Protein AF-A0A970BD13-F1 (afdb_monomer)

Foldseek 3Di:
DPVVVVVVVVVVVVVVVDDDDPDLVPDPDDDDDFDPPDPVRVVVVVVVVVVSVD

Secondary structure (DSSP, 8-state):
--HHHHHHHHHHHHTTT----S-GGG-S-------TT-HHHHHHHHHHHHHHH-

Structure (mmCIF, N/CA/C/O backbone):
data_AF-A0A970BD13-F1
#
_entry.id   AF-A0A970BD13-F1
#
loop_
_atom_site.group_PDB
_atom_site.id
_atom_site.type_symbol
_atom_site.label_atom_id
_atom_site.label_alt_id
_atom_site.label_comp_id
_atom_site.label_asym_id
_atom_site.label_entity_id
_atom_site.label_seq_id
_atom_site.pdbx_PDB_ins_code
_atom_site.Cartn_x
_atom_site.Cartn_y
_atom_site.Cartn_z
_atom_site.occupancy
_atom_site.B_iso_or_equiv
_atom_site.auth_seq_id
_atom_site.auth_comp_id
_atom_site.auth_asym_id
_atom_site.auth_atom_id
_atom_site.pdbx_PDB_model_num
ATOM 1 N N . MET A 1 1 ? 4.398 3.664 -11.882 1.00 56.41 1 MET A N 1
ATOM 2 C CA . MET A 1 1 ? 3.730 3.003 -10.746 1.00 56.41 1 MET A CA 1
ATOM 3 C C . MET A 1 1 ? 3.523 1.564 -11.165 1.00 56.41 1 MET A C 1
ATOM 5 O O . MET A 1 1 ? 3.036 1.373 -12.274 1.00 56.41 1 MET A O 1
ATOM 9 N N . ASN A 1 2 ? 3.975 0.582 -10.386 1.00 65.69 2 ASN A N 1
ATOM 10 C CA . ASN A 1 2 ? 3.759 -0.817 -10.752 1.00 65.69 2 ASN A CA 1
ATOM 11 C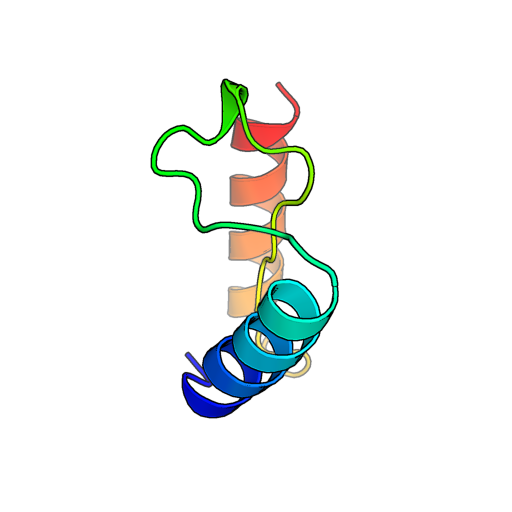 C . ASN A 1 2 ? 2.341 -1.221 -10.322 1.00 65.69 2 ASN A C 1
ATOM 13 O O . ASN A 1 2 ? 2.129 -1.636 -9.189 1.00 65.69 2 ASN A O 1
ATOM 17 N N . VAL A 1 3 ? 1.358 -0.960 -11.190 1.00 74.56 3 VAL A N 1
ATOM 18 C CA . VAL A 1 3 ? -0.074 -1.195 -10.916 1.00 74.56 3 VAL A CA 1
ATOM 19 C C . VAL A 1 3 ? -0.331 -2.666 -10.579 1.00 74.56 3 VAL A C 1
ATOM 21 O O . VAL A 1 3 ? -1.083 -2.947 -9.654 1.00 74.56 3 VAL A O 1
ATOM 24 N N . ALA A 1 4 ? 0.389 -3.581 -11.234 1.00 81.44 4 ALA A N 1
ATOM 25 C CA . ALA A 1 4 ? 0.270 -5.018 -11.008 1.00 81.44 4 ALA A CA 1
ATOM 26 C C . ALA A 1 4 ? 0.622 -5.436 -9.567 1.00 81.44 4 ALA A C 1
ATOM 28 O O . ALA A 1 4 ? -0.072 -6.264 -8.978 1.00 81.44 4 ALA A O 1
ATOM 29 N N . ASP A 1 5 ? 1.658 -4.836 -8.964 1.00 85.25 5 ASP A N 1
ATOM 30 C CA . ASP A 1 5 ? 2.026 -5.125 -7.569 1.00 85.25 5 ASP A CA 1
ATOM 31 C C . ASP A 1 5 ? 0.915 -4.670 -6.615 1.00 85.25 5 ASP A C 1
ATOM 33 O O . ASP A 1 5 ? 0.561 -5.374 -5.671 1.00 85.25 5 ASP A O 1
ATOM 37 N N . SER A 1 6 ? 0.335 -3.495 -6.879 1.00 87.62 6 SER A N 1
ATOM 38 C CA . SER A 1 6 ? -0.758 -2.947 -6.073 1.00 87.62 6 SER A CA 1
ATOM 39 C C . SER A 1 6 ? -2.027 -3.793 -6.172 1.00 87.62 6 SER A C 1
ATOM 41 O O . SER A 1 6 ? -2.650 -4.057 -5.147 1.00 87.62 6 SER A O 1
ATOM 43 N N . GLU A 1 7 ? -2.382 -4.261 -7.369 1.00 89.31 7 GLU A N 1
ATOM 44 C CA . GLU A 1 7 ? -3.519 -5.169 -7.578 1.00 89.31 7 GLU A CA 1
ATOM 45 C C . GLU A 1 7 ? -3.300 -6.519 -6.887 1.00 89.31 7 GLU A C 1
ATOM 47 O O . GLU A 1 7 ? -4.199 -7.027 -6.218 1.00 89.31 7 GLU A O 1
ATOM 52 N N . THR A 1 8 ? -2.086 -7.069 -6.977 1.00 91.12 8 THR A N 1
ATOM 53 C CA . THR A 1 8 ? -1.734 -8.341 -6.329 1.00 91.12 8 THR A CA 1
ATOM 54 C C . THR A 1 8 ? -1.890 -8.253 -4.812 1.00 91.12 8 THR A C 1
ATOM 56 O O . THR A 1 8 ? -2.514 -9.119 -4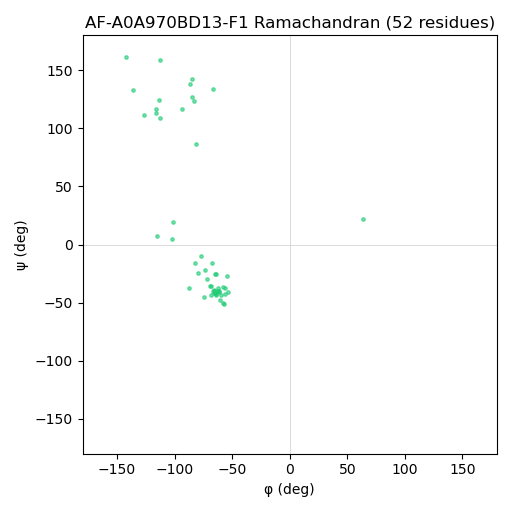.198 1.00 91.12 8 THR A O 1
ATOM 59 N N . VAL A 1 9 ? -1.355 -7.198 -4.190 1.00 91.62 9 VAL A N 1
ATOM 60 C CA . VAL A 1 9 ? -1.470 -7.013 -2.736 1.00 91.62 9 VAL A CA 1
ATOM 61 C C . VAL A 1 9 ? -2.921 -6.750 -2.328 1.00 91.62 9 VAL A C 1
ATOM 63 O O . VAL A 1 9 ? -3.377 -7.309 -1.332 1.00 91.62 9 VAL A O 1
ATOM 66 N N . ALA A 1 10 ? -3.671 -5.964 -3.104 1.00 90.81 10 ALA A N 1
ATOM 67 C CA . ALA A 1 10 ? -5.082 -5.712 -2.822 1.00 90.81 10 ALA A CA 1
ATOM 68 C C . ALA A 1 10 ? -5.933 -6.990 -2.877 1.00 90.81 10 ALA A C 1
ATOM 70 O O . ALA A 1 10 ? -6.769 -7.203 -2.001 1.00 90.81 10 ALA A O 1
ATOM 71 N N . ALA A 1 11 ? -5.678 -7.882 -3.839 1.00 92.06 11 ALA A N 1
ATOM 72 C CA . ALA A 1 11 ? -6.355 -9.176 -3.914 1.00 92.06 11 ALA A CA 1
ATOM 73 C C . ALA A 1 11 ? -6.086 -10.038 -2.667 1.00 92.06 11 ALA A C 1
ATOM 75 O O . ALA A 1 11 ? -7.004 -10.653 -2.128 1.00 92.06 11 ALA A O 1
ATOM 76 N N . ILE A 1 12 ? -4.846 -10.046 -2.164 1.00 94.25 12 ILE A N 1
ATOM 77 C CA . ILE A 1 12 ? -4.485 -10.768 -0.933 1.00 94.25 12 ILE A CA 1
ATOM 78 C C . ILE A 1 12 ? -5.222 -10.189 0.281 1.00 94.25 12 ILE A C 1
ATOM 80 O O . ILE A 1 12 ? -5.723 -10.948 1.109 1.00 94.25 12 ILE A O 1
ATOM 84 N N . LEU A 1 13 ? -5.291 -8.861 0.388 1.00 94.31 13 LEU A N 1
ATOM 85 C CA . LEU A 1 13 ? -5.987 -8.178 1.480 1.00 94.31 13 LEU A CA 1
ATOM 86 C C . LEU A 1 13 ? -7.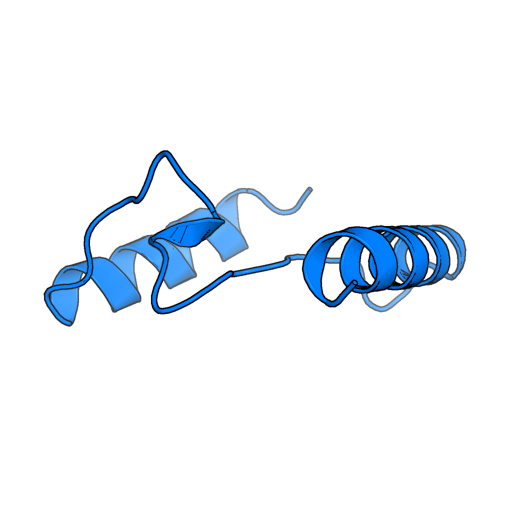500 -8.430 1.435 1.00 94.31 13 LEU A C 1
ATOM 88 O O . LEU A 1 13 ? -8.095 -8.699 2.474 1.00 94.31 13 LEU A O 1
ATOM 92 N N . SER A 1 14 ? -8.098 -8.459 0.244 1.00 92.75 14 SER A N 1
ATOM 93 C CA . SER A 1 14 ? -9.516 -8.794 0.072 1.00 92.75 14 SER A CA 1
ATOM 94 C C . SER A 1 14 ? -9.846 -10.219 0.540 1.00 92.75 14 SER A C 1
ATOM 96 O O . SER A 1 14 ? -10.868 -10.430 1.183 1.00 92.75 14 SER A O 1
ATOM 98 N N 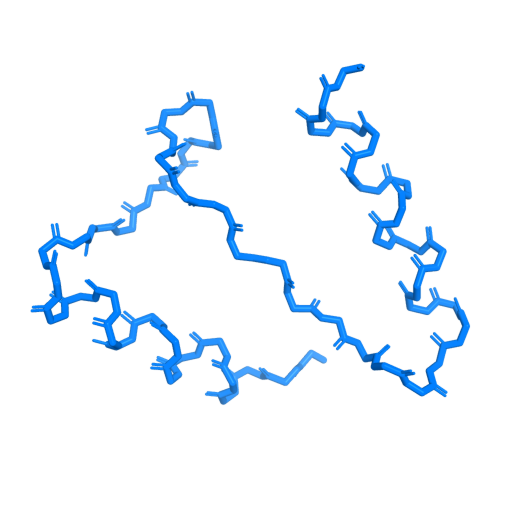. VAL A 1 15 ? -8.950 -11.193 0.326 1.00 95.81 15 VAL A N 1
ATOM 99 C CA . VAL A 1 15 ? 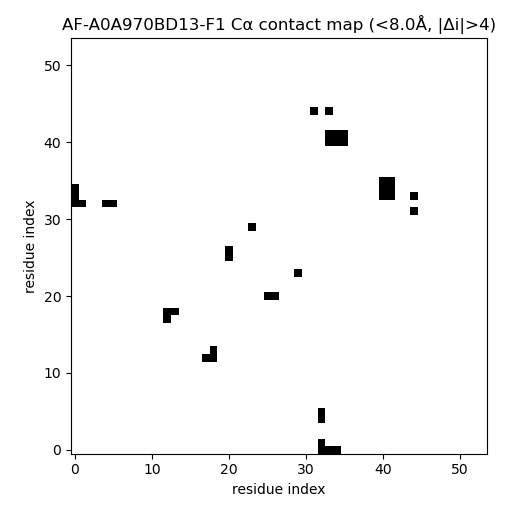-9.091 -12.570 0.861 1.00 95.81 15 VAL A CA 1
ATOM 100 C C . VAL A 1 15 ? -8.978 -12.622 2.395 1.00 95.81 15 VAL A C 1
ATOM 102 O O . VAL A 1 15 ? -9.337 -13.621 3.017 1.00 95.81 15 VAL A O 1
ATOM 105 N N . LYS A 1 16 ? -8.457 -11.563 3.018 1.00 94.69 16 LYS A N 1
ATOM 106 C CA . LYS A 1 16 ? -8.310 -11.411 4.471 1.00 94.69 16 LYS A CA 1
ATOM 107 C C . LYS A 1 16 ? -9.391 -10.513 5.082 1.00 94.69 16 LYS A C 1
ATOM 109 O O . LYS A 1 16 ? -9.182 -10.019 6.184 1.00 94.69 16 LYS A O 1
ATOM 114 N N . ASP A 1 17 ? -10.501 -10.314 4.371 1.00 95.44 17 ASP A N 1
ATOM 115 C CA . ASP A 1 17 ? -11.648 -9.501 4.793 1.00 95.44 17 ASP A CA 1
ATOM 116 C C . ASP A 1 17 ? -11.327 -8.005 4.983 1.00 95.44 17 ASP A C 1
ATOM 118 O O . ASP A 1 17 ? -12.043 -7.293 5.684 1.00 95.44 17 ASP A O 1
ATOM 122 N N . PHE A 1 18 ? -10.261 -7.503 4.346 1.00 95.44 18 PHE A N 1
ATOM 123 C CA . PHE A 1 18 ? -10.039 -6.062 4.233 1.00 95.44 18 PHE A CA 1
ATOM 124 C C . PHE A 1 18 ? -10.797 -5.496 3.035 1.00 95.44 18 PHE A C 1
ATOM 126 O O . PHE A 1 18 ? -10.823 -6.084 1.951 1.00 95.44 18 PHE A O 1
ATOM 133 N N . GLU A 1 19 ? -11.332 -4.296 3.217 1.00 93.69 19 GLU A N 1
ATOM 134 C CA . GLU A 1 19 ? -12.038 -3.550 2.184 1.00 93.69 19 GLU A CA 1
ATOM 135 C C . GLU A 1 19 ? -11.258 -2.297 1.782 1.00 93.69 19 GLU A C 1
ATOM 137 O O . GLU A 1 19 ? -10.395 -1.798 2.511 1.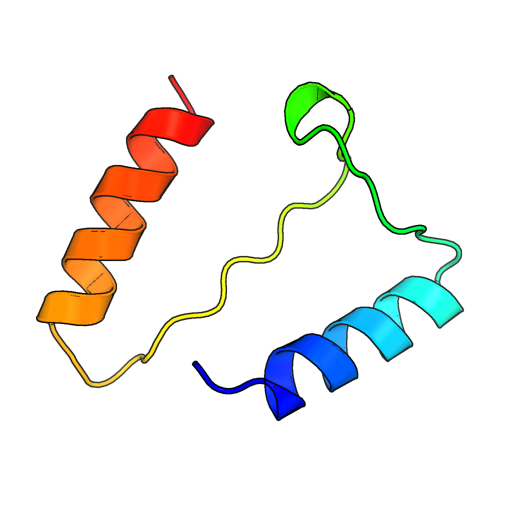00 93.69 19 GLU A O 1
ATOM 142 N N . TYR A 1 20 ? -11.557 -1.781 0.591 1.00 92.25 20 TYR A N 1
ATOM 143 C CA . TYR A 1 20 ? -11.024 -0.492 0.172 1.00 92.25 20 TYR A CA 1
ATOM 144 C C . TYR A 1 20 ? -11.601 0.621 1.043 1.00 92.25 20 TYR A C 1
ATOM 146 O O . TYR A 1 20 ? -12.806 0.687 1.271 1.00 92.25 20 TYR A O 1
ATOM 154 N N . CYS A 1 21 ? -10.727 1.517 1.495 1.00 93.88 21 CYS A N 1
ATOM 155 C CA . CYS A 1 21 ? -11.103 2.671 2.291 1.00 93.88 21 CYS A CA 1
ATOM 156 C C . CYS A 1 21 ? -10.839 3.957 1.503 1.00 93.88 21 CYS A C 1
ATOM 158 O O . CYS A 1 21 ? -9.711 4.200 1.066 1.00 93.88 21 CYS A O 1
ATOM 160 N 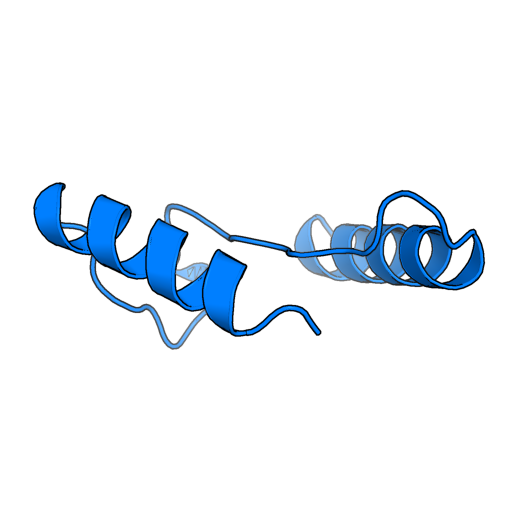N . ASP A 1 22 ? -11.873 4.783 1.346 1.00 91.81 22 ASP A N 1
ATOM 161 C CA . ASP A 1 22 ? -11.787 6.064 0.634 1.00 91.81 22 ASP A CA 1
ATOM 162 C C . ASP A 1 22 ? -11.236 7.203 1.510 1.00 91.81 22 ASP A C 1
ATOM 164 O O . ASP A 1 22 ? -10.813 8.239 0.993 1.00 91.81 22 ASP A O 1
ATOM 168 N N . ASP A 1 23 ? -11.212 7.021 2.835 1.00 92.31 23 ASP A N 1
ATOM 169 C CA . ASP A 1 23 ? -10.651 7.983 3.784 1.00 92.31 23 ASP A CA 1
ATOM 170 C C . ASP A 1 23 ? -9.448 7.384 4.514 1.00 92.31 23 ASP A C 1
ATOM 172 O O . ASP A 1 23 ? -9.571 6.501 5.360 1.00 92.31 23 ASP A O 1
ATOM 176 N N . ILE A 1 24 ? -8.270 7.942 4.239 1.00 89.12 24 ILE A N 1
ATOM 177 C CA . ILE A 1 24 ? -7.004 7.537 4.855 1.00 89.12 24 ILE A CA 1
ATOM 178 C C . ILE A 1 24 ? -7.031 7.572 6.391 1.00 89.12 24 ILE A C 1
ATOM 180 O O . ILE A 1 24 ? -6.292 6.824 7.024 1.00 89.12 24 ILE A O 1
ATOM 184 N N . LYS A 1 25 ? -7.873 8.415 7.004 1.00 90.06 25 LYS A N 1
ATOM 185 C CA . LYS A 1 25 ? -7.991 8.520 8.468 1.00 90.06 25 LYS A CA 1
ATOM 186 C C . LYS A 1 25 ? -8.725 7.340 9.098 1.00 90.06 25 LYS A C 1
ATOM 188 O O . LYS A 1 25 ? -8.546 7.096 10.287 1.00 90.06 25 LYS A O 1
ATOM 193 N N . ASN A 1 26 ? -9.537 6.640 8.311 1.00 92.69 26 ASN A N 1
ATOM 194 C CA . ASN A 1 26 ? -10.312 5.480 8.744 1.00 92.69 26 ASN A CA 1
ATOM 195 C C . ASN A 1 26 ? -9.671 4.160 8.284 1.00 92.69 26 ASN A C 1
ATOM 197 O O . ASN A 1 26 ? -10.264 3.103 8.467 1.00 92.69 26 ASN A O 1
ATOM 201 N N . ALA A 1 27 ? -8.491 4.213 7.659 1.00 93.62 27 ALA A N 1
ATOM 202 C CA . ALA A 1 27 ? -7.816 3.039 7.134 1.00 93.62 27 ALA A CA 1
ATOM 203 C C . ALA A 1 27 ? -6.982 2.339 8.218 1.00 93.62 27 ALA A C 1
ATOM 205 O O . ALA A 1 27 ? -6.093 2.948 8.814 1.00 93.62 27 ALA A O 1
ATOM 206 N N . ASP A 1 28 ? -7.197 1.034 8.400 1.00 92.56 28 ASP A N 1
ATOM 207 C CA . ASP A 1 28 ? -6.352 0.198 9.268 1.00 92.56 28 ASP A CA 1
ATOM 208 C C . ASP A 1 28 ? -4.966 -0.064 8.655 1.00 92.56 28 ASP A C 1
ATOM 210 O O . ASP A 1 28 ? -3.976 -0.261 9.362 1.00 92.56 28 ASP A O 1
ATOM 214 N N . ILE A 1 29 ? -4.888 -0.084 7.320 1.00 91.50 29 ILE A N 1
ATOM 215 C CA . ILE A 1 29 ? -3.668 -0.358 6.555 1.00 91.50 29 ILE A CA 1
ATOM 216 C C . ILE A 1 29 ? -3.555 0.637 5.400 1.00 91.50 29 ILE A C 1
ATOM 218 O O . ILE A 1 29 ? -4.487 0.825 4.623 1.00 91.50 29 ILE A O 1
ATOM 222 N N . ILE A 1 30 ? -2.364 1.219 5.238 1.00 90.44 30 ILE A N 1
ATOM 223 C CA . ILE A 1 30 ? -2.017 2.078 4.101 1.00 90.44 30 ILE A CA 1
ATOM 224 C C . ILE A 1 30 ? -0.893 1.409 3.306 1.00 90.44 30 ILE A C 1
ATOM 226 O O . ILE A 1 30 ? 0.222 1.242 3.804 1.00 90.44 30 ILE A O 1
ATOM 230 N N . LEU A 1 31 ? -1.168 1.055 2.048 1.00 89.25 31 LEU A N 1
ATOM 231 C CA . LEU A 1 31 ? -0.170 0.504 1.130 1.00 89.25 31 LEU A CA 1
ATOM 232 C C . LEU A 1 31 ? 0.459 1.617 0.284 1.00 89.25 31 LEU A C 1
ATOM 234 O O . LEU A 1 31 ? -0.207 2.238 -0.545 1.00 89.25 31 LEU A O 1
ATOM 238 N N . ILE A 1 32 ? 1.766 1.831 0.439 1.00 87.62 32 ILE A N 1
ATOM 239 C CA . ILE A 1 32 ? 2.535 2.772 -0.383 1.00 87.62 32 ILE A CA 1
ATOM 240 C C . ILE A 1 32 ? 3.510 1.979 -1.250 1.00 87.62 32 ILE A C 1
ATOM 242 O O . ILE A 1 32 ? 4.494 1.442 -0.748 1.00 87.62 32 ILE A O 1
ATOM 246 N N . ASN A 1 33 ? 3.253 1.920 -2.559 1.00 87.38 33 ASN A N 1
ATOM 247 C CA . ASN A 1 33 ? 4.205 1.344 -3.508 1.00 87.38 33 ASN A CA 1
ATOM 248 C C . ASN A 1 33 ? 5.216 2.405 -3.962 1.00 87.38 33 ASN A C 1
ATOM 250 O O . ASN A 1 33 ? 4.867 3.560 -4.216 1.00 87.38 33 ASN A O 1
ATOM 254 N N . THR A 1 34 ? 6.484 2.013 -4.047 1.00 87.06 34 THR A 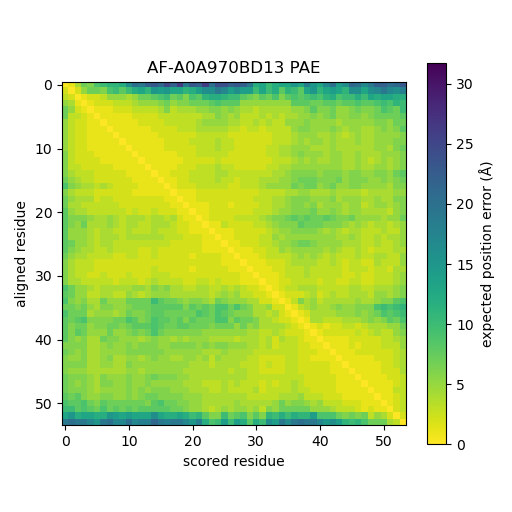N 1
ATOM 255 C CA . THR A 1 34 ? 7.556 2.855 -4.576 1.00 87.06 34 THR A CA 1
ATOM 256 C C . THR A 1 34 ? 8.535 2.034 -5.392 1.00 87.06 34 THR A C 1
ATOM 258 O O . THR A 1 34 ? 8.601 0.813 -5.283 1.00 87.06 34 THR A O 1
ATOM 261 N N . CYS A 1 35 ? 9.305 2.720 -6.228 1.00 85.94 35 CYS A N 1
ATOM 262 C CA . CYS A 1 35 ? 10.428 2.123 -6.924 1.00 85.94 35 CYS A CA 1
ATOM 263 C C . CYS A 1 35 ? 11.647 2.116 -5.995 1.00 85.94 35 CYS A C 1
ATOM 265 O O . CYS A 1 35 ? 12.068 3.174 -5.538 1.00 85.94 35 CYS A O 1
ATOM 267 N N . SER A 1 36 ? 12.228 0.940 -5.759 1.00 80.62 36 SER A N 1
ATOM 268 C CA . SER A 1 36 ? 13.379 0.751 -4.862 1.00 80.62 36 SER A CA 1
ATOM 269 C C . SER A 1 36 ? 14.728 1.180 -5.446 1.00 80.62 36 SER A C 1
ATOM 271 O O . SER A 1 36 ? 15.715 1.213 -4.727 1.00 80.62 36 SER A O 1
ATOM 273 N N . VAL A 1 37 ? 14.794 1.484 -6.746 1.00 85.25 37 VAL A N 1
ATOM 274 C CA . VAL A 1 37 ? 16.062 1.736 -7.462 1.00 85.25 37 VAL A CA 1
ATOM 275 C C . VAL A 1 37 ? 16.200 3.172 -7.972 1.00 85.25 37 VAL A C 1
ATOM 277 O O . VAL A 1 37 ? 17.096 3.468 -8.758 1.00 85.25 37 VAL A O 1
ATOM 280 N N . ARG A 1 38 ? 15.274 4.066 -7.605 1.00 87.69 38 ARG A N 1
ATOM 281 C CA . ARG A 1 38 ? 15.281 5.470 -8.039 1.00 87.69 38 ARG A CA 1
ATOM 282 C C . ARG A 1 38 ? 15.215 6.395 -6.827 1.00 87.69 38 ARG A C 1
ATOM 284 O O . ARG A 1 38 ? 14.142 6.532 -6.245 1.00 87.69 38 ARG A O 1
ATOM 291 N N . ASP A 1 39 ? 16.294 7.123 -6.552 1.00 87.19 39 ASP A N 1
ATOM 292 C CA . ASP A 1 39 ? 16.399 8.058 -5.414 1.00 87.19 39 ASP A CA 1
ATOM 293 C C . ASP A 1 39 ? 15.258 9.089 -5.374 1.00 87.19 39 ASP A C 1
ATOM 295 O O . ASP A 1 39 ? 14.653 9.348 -4.335 1.00 87.19 39 ASP A O 1
ATOM 299 N N . ASN A 1 40 ? 14.871 9.631 -6.534 1.00 88.94 40 ASN A N 1
ATOM 300 C CA . ASN A 1 40 ? 13.757 10.582 -6.623 1.00 88.94 40 ASN A CA 1
ATOM 301 C C . ASN A 1 40 ? 12.399 9.976 -6.234 1.00 88.94 40 ASN A C 1
ATOM 303 O O . ASN A 1 40 ? 11.479 10.719 -5.893 1.00 88.94 40 ASN A O 1
ATOM 307 N N . ALA A 1 41 ? 12.226 8.657 -6.354 1.00 86.50 41 ALA A N 1
ATOM 308 C CA . ALA A 1 41 ? 11.012 7.994 -5.891 1.00 86.50 41 ALA A CA 1
ATOM 309 C C . ALA A 1 41 ? 11.019 7.910 -4.362 1.00 86.50 41 ALA A C 1
ATOM 311 O O . ALA A 1 41 ? 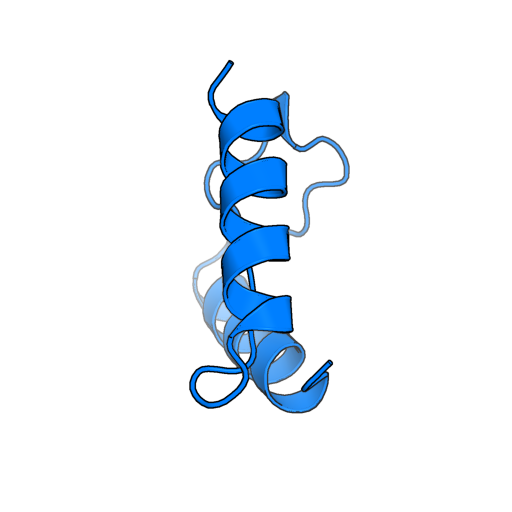10.029 8.279 -3.738 1.00 86.50 41 ALA A O 1
ATOM 312 N N . GLU A 1 42 ? 12.148 7.530 -3.766 1.00 86.75 42 GLU A N 1
ATOM 313 C CA . GLU A 1 42 ? 12.313 7.458 -2.315 1.00 86.75 42 GLU A CA 1
ATOM 314 C C . GLU A 1 42 ? 12.040 8.806 -1.629 1.00 86.75 42 GLU A C 1
ATOM 316 O O . GLU A 1 42 ? 11.192 8.881 -0.740 1.00 86.75 42 GLU A O 1
ATOM 321 N N . GLN A 1 43 ? 12.658 9.893 -2.104 1.00 88.06 43 GLN A N 1
ATOM 322 C CA . GLN A 1 43 ? 12.444 11.240 -1.551 1.00 88.06 43 GLN A CA 1
ATOM 323 C C . GLN A 1 43 ? 10.965 11.660 -1.570 1.00 88.06 43 GLN A C 1
ATOM 325 O O . GLN A 1 43 ? 10.463 12.285 -0.636 1.00 88.06 43 GLN A O 1
ATOM 330 N N . LYS A 1 44 ? 10.222 11.281 -2.619 1.00 89.50 44 LYS A N 1
ATOM 331 C CA . LYS A 1 44 ? 8.780 11.554 -2.700 1.00 89.50 44 LYS A CA 1
ATOM 332 C C . LYS A 1 44 ? 7.978 10.758 -1.676 1.00 89.50 44 LYS A C 1
ATOM 334 O O . LYS A 1 44 ? 6.986 11.284 -1.175 1.00 89.50 44 LYS A O 1
ATOM 339 N N . ILE A 1 45 ? 8.372 9.517 -1.381 1.00 90.00 45 ILE A N 1
ATOM 340 C CA . ILE A 1 45 ? 7.698 8.706 -0.361 1.00 90.00 45 ILE A CA 1
ATOM 341 C C . ILE A 1 45 ? 7.941 9.290 1.022 1.00 90.00 45 ILE A C 1
ATOM 343 O O . ILE A 1 45 ? 6.973 9.407 1.765 1.00 90.00 45 ILE A O 1
ATOM 347 N N . TRP A 1 46 ? 9.168 9.707 1.343 1.00 89.69 46 TRP A N 1
ATOM 348 C CA . TRP A 1 46 ? 9.469 10.329 2.636 1.00 89.69 46 TRP A CA 1
ATOM 349 C C . TRP A 1 46 ? 8.610 11.565 2.884 1.00 89.69 46 TRP A C 1
ATOM 351 O O . TRP A 1 46 ? 7.868 11.602 3.861 1.00 89.69 46 TRP A O 1
ATOM 361 N N . ASN A 1 47 ? 8.571 12.487 1.918 1.00 88.69 47 ASN A N 1
ATOM 362 C CA . ASN A 1 47 ? 7.689 13.651 2.001 1.00 88.69 47 ASN A CA 1
ATOM 363 C C . ASN A 1 47 ? 6.223 13.243 2.193 1.00 88.69 47 ASN A C 1
ATOM 365 O O . ASN A 1 47 ? 5.504 13.849 2.979 1.00 88.69 47 ASN A O 1
ATOM 369 N N . LYS A 1 48 ? 5.744 12.219 1.477 1.00 88.19 48 LYS A N 1
ATOM 370 C CA . LYS A 1 48 ? 4.351 11.768 1.592 1.00 88.19 48 LYS A CA 1
ATOM 371 C C . LYS A 1 48 ? 4.062 11.109 2.945 1.00 88.19 48 LYS A C 1
ATOM 373 O O . LYS A 1 48 ? 2.968 11.287 3.466 1.00 88.19 48 LYS A O 1
ATOM 378 N N . LEU A 1 49 ? 5.024 10.380 3.508 1.00 89.25 49 LEU A N 1
ATOM 379 C CA . LEU A 1 49 ? 4.931 9.781 4.838 1.00 89.25 49 LEU A CA 1
ATOM 380 C C . LEU A 1 49 ? 4.855 10.846 5.929 1.00 89.25 49 LEU A C 1
ATOM 382 O O . LEU A 1 49 ? 4.038 10.679 6.828 1.00 89.25 49 LEU A O 1
ATOM 386 N N . ASP A 1 50 ? 5.616 11.935 5.825 1.00 89.00 50 ASP A N 1
ATOM 387 C CA . ASP A 1 50 ? 5.531 13.049 6.780 1.00 89.00 50 ASP A CA 1
ATOM 388 C C . ASP A 1 50 ? 4.119 13.657 6.793 1.00 89.00 50 ASP A C 1
ATOM 390 O O . ASP A 1 50 ? 3.525 13.826 7.851 1.00 89.00 50 ASP A O 1
ATOM 394 N N . HIS A 1 51 ? 3.501 13.855 5.621 1.00 84.69 51 HIS A N 1
ATOM 395 C CA . HIS A 1 51 ? 2.115 14.344 5.533 1.00 84.69 51 HIS A CA 1
ATOM 396 C C . HIS A 1 51 ? 1.071 13.373 6.111 1.00 84.69 51 HIS A C 1
ATOM 398 O O . HIS A 1 51 ? -0.025 13.803 6.467 1.00 84.69 51 HIS A O 1
ATOM 404 N N . ILE A 1 52 ? 1.369 12.070 6.151 1.00 84.50 52 ILE A N 1
ATOM 405 C CA . ILE A 1 52 ? 0.462 11.041 6.685 1.00 84.50 52 ILE A CA 1
ATOM 406 C C . ILE A 1 52 ? 0.664 10.867 8.195 1.00 84.50 52 ILE A C 1
ATOM 408 O O . ILE A 1 52 ? -0.306 10.644 8.915 1.00 84.50 52 ILE A O 1
ATOM 412 N N . LYS A 1 53 ? 1.910 10.947 8.674 1.00 75.50 53 LYS A N 1
ATOM 413 C CA . LYS A 1 53 ? 2.260 10.777 10.090 1.00 75.50 53 LYS A CA 1
ATOM 414 C C . LYS A 1 53 ? 1.988 12.027 10.932 1.00 75.50 53 LYS A C 1
ATOM 416 O O . LYS A 1 53 ? 1.723 11.862 12.121 1.00 75.50 53 LYS A O 1
ATOM 421 N N . GLY A 1 54 ? 1.971 13.209 10.308 1.00 55.56 54 GLY A N 1
ATOM 422 C CA . GLY A 1 54 ? 1.865 14.494 11.002 1.00 55.56 54 GLY A CA 1
ATOM 423 C C . GLY A 1 54 ? 3.223 14.982 11.472 1.00 55.56 54 GLY A C 1
ATOM 424 O O . GLY A 1 54 ? 3.871 14.251 12.252 1.00 55.56 54 GLY A O 1
#

Mean predicted aligned error: 4.57 Å

pLDDT: mean 87.51, std 8.18, range [55.56, 95.81]

Radius of gyration: 12.7 Å; Cα contacts (8 Å, |Δi|>4): 20; chains: 1; bounding box: 28×27×22 Å

Sequence (54 aa):
MNVADSETVAAILSVKDFEYCDDIKNADIILINTCSVRDNAEQKIWNKLDHIKG

Solvent-accessible surface area (backbone atoms only — not comparable to full-atom values): 3620 Å² total; per-residue (Å²): 129,70,60,66,60,55,52,54,53,49,53,57,39,46,76,67,76,48,76,93,67,96,46,78,91,79,43,94,73,87,88,82,88,76,55,94,88,41,69,75,46,48,56,53,48,53,58,52,46,48,74,72,70,106